Protein AF-A0A380E311-F1 (afdb_monomer)

Organism: Staphylococcus aureus (NCBI:txid1280)

Radius of gyration: 12.15 Å; Cα contacts (8 Å, |Δi|>4): 141; chains: 1; bounding box: 31×23×29 Å

Foldseek 3Di:
DCPVPVLCVVCLVLLVVLCVVQVHDSVVLSVQLVVQCPPVNVDQQVFDDDPNATFHASRLVQQDPVGSNVRSNVVRVVQVRRDNSSNSNVVSNVVD

Mean predicted aligned error: 5.81 Å

Secondary structure (DSSP, 8-state):
--TT-HHHHHTHHHHHHHHHHHT--HHHHHHHHHHHTSTTTHHHHH-EEETTEEE--SS-TT--TTSHHHHHHHHHHHTT--SHHHHHHHHHHHT-

Sequence (96 aa):
MLVDRPTLLKHTDDFLKAAKDKHVNEVYLISHALLETGAVKSELANGVEIDGKKYYNFYGVGALDKDPIKTGAEYAKKHGWDTPEKAISGGADFHS

pLDDT: mean 83.09, std 9.75, range [51.09, 95.5]

Nearest PDB structures (foldseek):
  6u0o-assembly1_B  TM=9.836E-01  e=9.264E-15  Staphylococcus aureus subsp. aureus NCTC 8325
  6fxp-assem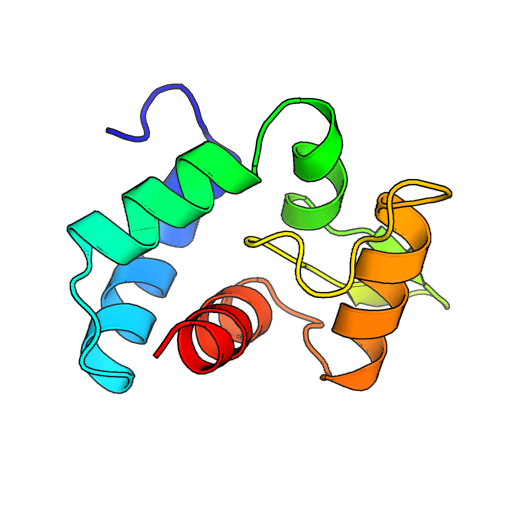bly1_A  TM=9.781E-01  e=5.161E-14  Staphylococcus aureus subsp. aureus Mu50
  4pia-assembly1_A  TM=7.947E-01  e=2.427E-06  Staphylococcus aureus subsp. aureus Mu50
  4pi9-assembly1_A  TM=7.982E-01  e=3.298E-06  Staphylococcus aureus subsp. aureus Mu50
  4pi8-assembly1_A  TM=7.963E-01  e=4.481E-06  Staphylococcus aureus subsp. aureus Mu50

InterPro domains:
  IPR002901 Mannosyl-glycoprotein endo-beta-N-acetylglucosamidase-like domain [PF01832] (14-93)

Solvent-accessible surface area (backbone atoms only — not comparable to full-atom values): 5185 Å² total; per-residue (Å²): 140,44,85,93,36,64,74,58,47,76,42,46,68,48,48,50,49,34,17,61,77,64,75,43,60,48,69,57,54,52,52,48,32,59,66,39,39,39,89,81,36,37,51,31,52,75,37,41,76,56,97,92,40,47,15,16,27,43,60,46,57,69,38,41,92,92,46,38,61,62,38,14,33,52,41,16,52,76,72,62,8,60,41,65,58,47,14,46,38,54,48,49,61,73,76,99

Structure (mmCIF, N/CA/C/O backbone):
data_AF-A0A380E311-F1
#
_entry.id   AF-A0A380E311-F1
#
loop_
_atom_site.group_PDB
_atom_site.id
_atom_site.type_symbol
_atom_site.label_atom_id
_atom_site.label_alt_id
_atom_site.label_comp_id
_atom_site.label_asym_id
_atom_site.label_entity_id
_atom_site.label_seq_id
_atom_site.pdbx_PDB_ins_code
_atom_site.Cartn_x
_atom_site.Cartn_y
_atom_site.Cartn_z
_atom_site.occupancy
_atom_site.B_iso_or_equiv
_atom_site.auth_seq_id
_atom_site.auth_comp_id
_atom_site.auth_asym_id
_atom_site.auth_atom_id
_atom_site.pdbx_PDB_model_num
ATOM 1 N N . MET A 1 1 ? 15.805 9.165 -1.662 1.00 62.09 1 MET A N 1
ATOM 2 C CA . MET A 1 1 ? 14.351 9.382 -1.846 1.00 62.09 1 MET A CA 1
ATOM 3 C C . MET A 1 1 ? 13.504 8.798 -0.711 1.00 62.09 1 MET A C 1
ATOM 5 O O . MET A 1 1 ? 12.536 9.447 -0.3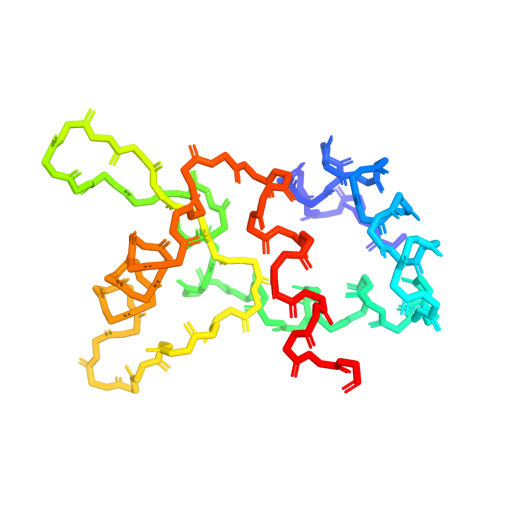57 1.00 62.09 1 MET A O 1
ATOM 9 N N . LEU A 1 2 ? 13.841 7.641 -0.109 1.00 70.31 2 LEU A N 1
ATOM 10 C CA . LEU A 1 2 ? 12.977 6.962 0.884 1.00 70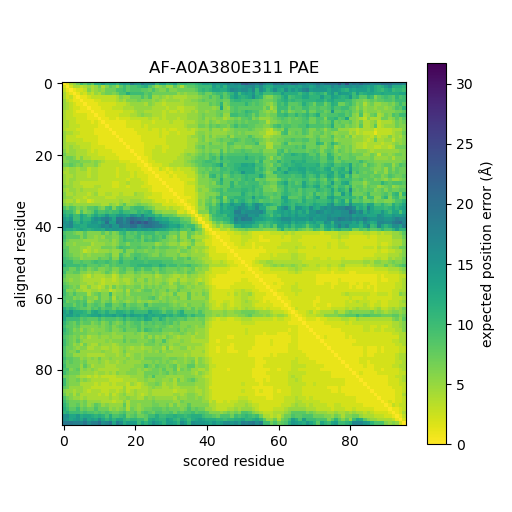.31 2 LEU A CA 1
ATOM 11 C C . LEU A 1 2 ? 13.488 6.948 2.343 1.00 70.31 2 LEU A C 1
ATOM 13 O O . LEU A 1 2 ? 12.874 6.302 3.184 1.00 70.31 2 LEU A O 1
ATOM 17 N N . VAL A 1 3 ? 14.592 7.637 2.662 1.00 69.12 3 VAL A N 1
ATOM 18 C CA . VAL A 1 3 ? 15.260 7.539 3.981 1.00 69.12 3 VAL A CA 1
ATOM 19 C C . VAL A 1 3 ? 14.345 7.913 5.159 1.00 69.12 3 VAL A C 1
ATOM 21 O O . VAL A 1 3 ? 14.399 7.263 6.197 1.00 69.12 3 VAL A O 1
ATOM 24 N N . ASP A 1 4 ? 13.426 8.859 4.957 1.00 76.44 4 ASP A N 1
ATOM 25 C CA . ASP A 1 4 ? 12.467 9.309 5.977 1.00 76.44 4 ASP A CA 1
ATOM 26 C C . ASP A 1 4 ? 11.145 8.512 5.974 1.00 76.44 4 ASP A C 1
ATOM 28 O O . ASP A 1 4 ? 10.184 8.871 6.655 1.00 76.44 4 ASP A O 1
ATOM 32 N N . ARG A 1 5 ? 11.053 7.437 5.178 1.00 73.06 5 ARG A N 1
ATOM 33 C CA . ARG A 1 5 ? 9.846 6.611 5.004 1.00 73.06 5 ARG A CA 1
ATOM 34 C C . ARG A 1 5 ? 10.192 5.125 5.168 1.00 73.06 5 ARG A C 1
ATOM 36 O O . ARG A 1 5 ? 10.244 4.399 4.175 1.00 73.06 5 ARG A O 1
ATOM 43 N N . PRO A 1 6 ? 10.398 4.641 6.407 1.00 77.88 6 PRO A N 1
ATOM 44 C CA . PRO A 1 6 ? 10.916 3.296 6.672 1.00 77.88 6 PRO A CA 1
ATOM 45 C C . PRO A 1 6 ? 10.044 2.170 6.093 1.00 77.88 6 PRO A C 1
ATOM 47 O O . PRO A 1 6 ? 10.585 1.181 5.603 1.00 77.88 6 PRO A O 1
ATOM 50 N N . THR A 1 7 ? 8.715 2.331 6.075 1.00 75.62 7 THR A N 1
ATOM 51 C CA . THR A 1 7 ? 7.796 1.354 5.464 1.00 75.62 7 THR A CA 1
ATOM 52 C C . THR A 1 7 ? 8.023 1.229 3.957 1.00 75.62 7 THR A C 1
ATOM 54 O O . THR A 1 7 ? 8.132 0.120 3.451 1.00 75.62 7 THR A O 1
ATOM 57 N N . LEU A 1 8 ? 8.160 2.347 3.235 1.00 77.75 8 LEU A N 1
ATOM 58 C CA . LEU A 1 8 ? 8.440 2.316 1.795 1.00 77.75 8 LEU A CA 1
ATOM 59 C C . LEU A 1 8 ? 9.858 1.824 1.512 1.00 77.75 8 LEU A C 1
ATOM 61 O O . LEU A 1 8 ? 10.060 1.028 0.602 1.00 77.75 8 LEU A O 1
ATOM 65 N N . LEU A 1 9 ? 10.829 2.263 2.319 1.00 81.75 9 LEU A N 1
ATOM 66 C CA . LEU A 1 9 ? 12.226 1.864 2.185 1.00 81.75 9 LEU A CA 1
ATOM 67 C C . LEU A 1 9 ? 12.383 0.341 2.277 1.00 81.75 9 LEU A C 1
ATOM 69 O O . LEU A 1 9 ? 13.101 -0.245 1.469 1.00 81.75 9 LEU A O 1
ATOM 73 N N . LYS A 1 10 ? 11.668 -0.302 3.207 1.00 83.94 10 LYS A N 1
ATOM 74 C CA . LYS A 1 10 ? 11.667 -1.762 3.371 1.00 83.94 10 LYS A CA 1
ATOM 75 C C . LYS A 1 10 ? 11.165 -2.509 2.128 1.00 83.94 10 LYS A C 1
ATOM 77 O O . LYS A 1 10 ? 11.621 -3.616 1.880 1.00 83.94 10 LYS A O 1
ATOM 82 N N . HIS A 1 11 ? 10.261 -1.901 1.363 1.00 82.56 11 HIS A N 1
ATOM 83 C CA . HIS A 1 11 ? 9.615 -2.503 0.194 1.00 82.56 11 HIS A CA 1
ATOM 84 C C . HIS A 1 11 ? 10.160 -1.974 -1.141 1.00 82.56 11 HIS A C 1
ATOM 86 O O . HIS A 1 11 ? 9.526 -2.131 -2.182 1.00 82.56 11 HIS A O 1
ATOM 92 N N . THR A 1 12 ? 11.339 -1.341 -1.138 1.00 84.00 12 THR A N 1
ATOM 93 C CA . THR A 1 12 ? 11.937 -0.755 -2.352 1.00 84.00 12 THR A CA 1
ATOM 94 C C . THR A 1 12 ? 12.075 -1.787 -3.477 1.00 84.00 12 THR A C 1
ATOM 96 O O . THR A 1 12 ? 11.717 -1.494 -4.616 1.00 84.00 12 THR A O 1
ATOM 99 N N . ASP A 1 13 ? 12.524 -3.004 -3.165 1.00 85.69 13 ASP A N 1
ATOM 100 C CA . ASP A 1 13 ? 12.689 -4.071 -4.160 1.00 85.69 13 ASP A CA 1
ATOM 101 C C . ASP A 1 13 ? 11.349 -4.508 -4.776 1.00 85.69 13 ASP A C 1
ATOM 103 O O . ASP A 1 13 ? 11.276 -4.785 -5.975 1.00 85.69 13 ASP A O 1
ATOM 107 N N . ASP A 1 14 ? 10.271 -4.487 -3.988 1.00 85.38 14 ASP A N 1
ATOM 108 C CA . ASP A 1 14 ? 8.918 -4.806 -4.453 1.00 85.38 14 ASP A CA 1
ATOM 109 C C . ASP A 1 14 ? 8.401 -3.742 -5.427 1.00 85.38 14 ASP A C 1
ATOM 111 O O . ASP A 1 14 ? 7.809 -4.077 -6.455 1.00 85.38 14 ASP A O 1
ATOM 115 N N . PHE A 1 15 ? 8.680 -2.461 -5.155 1.00 82.56 15 PHE A N 1
ATOM 116 C CA . PHE A 1 15 ? 8.369 -1.361 -6.074 1.00 82.56 15 PHE A CA 1
ATOM 117 C C . PHE A 1 15 ? 9.145 -1.475 -7.387 1.00 82.56 15 PHE A C 1
ATOM 119 O O . PHE A 1 15 ? 8.554 -1.313 -8.454 1.00 82.56 15 PHE A O 1
ATOM 126 N N . LEU A 1 16 ? 10.446 -1.777 -7.331 1.00 85.06 16 LEU A N 1
ATOM 127 C CA . LEU A 1 16 ? 11.273 -1.951 -8.531 1.00 85.06 16 LEU A CA 1
ATOM 128 C C . LEU A 1 16 ? 10.786 -3.128 -9.379 1.00 85.06 16 LEU A C 1
ATOM 130 O O . LEU A 1 16 ? 10.700 -3.026 -10.605 1.00 85.06 16 LEU A O 1
ATOM 134 N N . LYS A 1 17 ? 10.426 -4.236 -8.727 1.00 86.00 17 LYS A N 1
ATOM 135 C CA . LYS A 1 17 ? 9.867 -5.408 -9.398 1.00 86.00 17 LYS A CA 1
ATOM 136 C C . LYS A 1 17 ? 8.521 -5.092 -10.048 1.00 86.00 17 LYS A C 1
ATOM 138 O O . LYS A 1 17 ? 8.347 -5.376 -11.228 1.00 86.00 17 LYS A O 1
ATOM 143 N N . ALA A 1 18 ? 7.602 -4.462 -9.318 1.00 81.75 18 ALA A N 1
ATOM 144 C CA . ALA A 1 18 ? 6.294 -4.085 -9.848 1.00 81.75 18 ALA A CA 1
ATOM 145 C C . ALA A 1 18 ? 6.406 -3.109 -11.027 1.00 81.75 18 ALA A C 1
ATOM 147 O O . ALA A 1 18 ? 5.742 -3.308 -12.038 1.00 81.75 18 ALA A O 1
ATOM 148 N N . ALA A 1 19 ? 7.277 -2.101 -10.933 1.00 84.31 19 ALA A N 1
ATOM 149 C CA . ALA A 1 19 ? 7.535 -1.154 -12.016 1.00 84.31 19 ALA A CA 1
ATOM 150 C C . ALA A 1 19 ? 8.021 -1.865 -13.289 1.00 84.31 19 ALA A C 1
ATOM 152 O O . ALA A 1 19 ? 7.493 -1.631 -14.376 1.00 84.31 19 ALA A O 1
ATOM 153 N N . LYS A 1 20 ? 8.967 -2.801 -13.142 1.00 84.75 20 LYS A N 1
ATOM 154 C CA . LYS A 1 20 ? 9.479 -3.609 -14.253 1.00 84.75 20 LYS A CA 1
ATOM 155 C C . LYS A 1 20 ? 8.404 -4.508 -14.865 1.00 84.75 20 LYS A C 1
ATOM 157 O O . LYS A 1 20 ? 8.255 -4.515 -16.083 1.00 84.75 20 LYS A O 1
ATOM 162 N N . ASP A 1 21 ? 7.669 -5.244 -14.035 1.00 83.56 21 ASP A N 1
ATOM 163 C CA . ASP A 1 21 ? 6.649 -6.201 -14.482 1.00 83.56 21 ASP A CA 1
ATOM 164 C C . ASP A 1 21 ? 5.451 -5.497 -15.142 1.00 83.56 21 ASP A C 1
ATOM 166 O O . ASP A 1 21 ? 4.812 -6.055 -16.033 1.00 83.56 21 ASP A O 1
ATOM 170 N N . LYS A 1 22 ? 5.148 -4.266 -14.715 1.00 80.56 22 LYS A N 1
ATOM 171 C CA . LYS A 1 22 ? 4.043 -3.448 -15.235 1.00 80.56 22 LYS A CA 1
ATOM 172 C C . LYS A 1 22 ? 4.469 -2.427 -16.288 1.00 80.56 22 LYS A C 1
ATOM 174 O O . LYS A 1 22 ? 3.625 -1.694 -16.780 1.00 80.56 22 LYS A O 1
ATOM 179 N N . HIS A 1 23 ? 5.750 -2.381 -16.657 1.00 83.56 23 HIS A N 1
ATOM 180 C CA . HIS A 1 23 ? 6.301 -1.398 -17.598 1.00 83.56 23 HIS A CA 1
ATOM 181 C C . HIS A 1 23 ? 6.014 0.070 -17.217 1.00 83.56 23 HIS A C 1
ATOM 183 O O . HIS A 1 23 ? 5.921 0.942 -18.082 1.00 83.56 23 HIS A O 1
ATOM 189 N N . VAL A 1 24 ? 5.919 0.355 -15.917 1.00 79.88 24 VAL A N 1
ATOM 190 C CA . VAL A 1 24 ? 5.727 1.703 -15.368 1.00 79.88 24 VAL A CA 1
ATOM 191 C C . VAL A 1 24 ? 7.082 2.256 -14.937 1.00 79.88 24 VAL A C 1
ATOM 193 O O . VAL A 1 24 ? 7.934 1.519 -14.447 1.00 79.88 24 VAL A O 1
ATOM 196 N N . ASN A 1 25 ? 7.297 3.563 -15.091 1.00 84.38 25 ASN A N 1
ATOM 197 C CA . ASN A 1 25 ? 8.515 4.200 -14.598 1.00 84.38 25 ASN A CA 1
ATOM 198 C C . ASN A 1 25 ? 8.610 4.084 -13.062 1.00 84.38 25 ASN A C 1
ATOM 200 O O . ASN A 1 25 ? 7.715 4.499 -12.326 1.00 84.38 25 ASN A O 1
ATOM 204 N N . GLU A 1 26 ? 9.718 3.543 -12.573 1.00 80.81 26 GLU A N 1
ATOM 205 C CA . GLU A 1 26 ? 9.963 3.256 -11.163 1.00 80.81 26 GLU A CA 1
ATOM 206 C C . GLU A 1 26 ? 10.053 4.524 -10.307 1.00 80.81 26 GLU A C 1
ATOM 208 O O . GLU A 1 26 ? 9.552 4.554 -9.182 1.00 80.81 26 GLU A O 1
ATOM 213 N N . VAL A 1 27 ? 10.623 5.605 -10.849 1.00 81.12 27 VAL A N 1
ATOM 214 C CA . VAL A 1 27 ? 10.716 6.898 -10.156 1.00 81.12 27 VAL A CA 1
ATOM 215 C C . VAL A 1 27 ? 9.327 7.510 -10.015 1.00 81.12 27 VAL A C 1
ATOM 217 O O . VAL A 1 27 ? 9.001 8.028 -8.947 1.00 81.12 27 VAL A O 1
ATOM 220 N N . TYR A 1 28 ? 8.491 7.409 -11.049 1.00 80.12 28 TYR A N 1
ATOM 221 C CA . TYR A 1 28 ? 7.092 7.826 -11.008 1.00 80.12 28 TYR A CA 1
ATOM 222 C C . TYR A 1 28 ? 6.304 7.015 -9.975 1.00 80.12 28 TYR A C 1
ATOM 224 O O . TYR A 1 28 ? 5.659 7.605 -9.111 1.00 80.12 28 TYR A O 1
ATOM 232 N N . LEU A 1 29 ? 6.426 5.685 -9.990 1.00 78.19 29 LEU A N 1
ATOM 233 C CA . LEU A 1 29 ? 5.701 4.802 -9.076 1.00 78.19 29 LEU A CA 1
ATOM 234 C C . LEU A 1 29 ? 6.055 5.071 -7.606 1.00 78.19 29 LEU A C 1
ATOM 236 O O . LEU A 1 29 ? 5.170 5.180 -6.755 1.00 78.19 29 LEU A O 1
ATOM 240 N N . ILE A 1 30 ? 7.348 5.237 -7.314 1.00 78.06 30 ILE A N 1
ATOM 241 C CA . ILE A 1 30 ? 7.841 5.554 -5.969 1.00 78.06 30 ILE A CA 1
ATOM 242 C C . ILE A 1 30 ? 7.430 6.974 -5.555 1.00 78.06 30 ILE A C 1
ATOM 244 O O . ILE A 1 30 ? 7.028 7.186 -4.412 1.00 78.06 30 ILE A O 1
ATOM 248 N N . SER A 1 31 ? 7.481 7.946 -6.470 1.00 79.31 31 SER A N 1
ATOM 249 C CA . SER A 1 31 ? 7.025 9.321 -6.210 1.00 79.31 31 SER A CA 1
ATOM 250 C C . SER A 1 31 ? 5.530 9.377 -5.898 1.00 79.31 31 SER A C 1
ATOM 252 O O . SER A 1 31 ? 5.116 10.107 -4.998 1.00 79.31 31 SER A O 1
ATOM 254 N N . HIS A 1 32 ? 4.723 8.574 -6.593 1.00 74.56 32 HIS A N 1
ATOM 255 C CA . HIS A 1 32 ? 3.287 8.503 -6.355 1.00 74.56 32 HIS A CA 1
ATOM 256 C C . HIS A 1 32 ? 2.983 7.835 -5.012 1.00 74.56 32 HIS A C 1
ATOM 258 O O . HIS A 1 32 ? 2.267 8.405 -4.195 1.00 74.56 32 HIS A O 1
ATOM 264 N N . ALA A 1 33 ? 3.628 6.706 -4.703 1.00 71.50 33 ALA A N 1
ATOM 265 C CA . ALA A 1 33 ? 3.516 6.077 -3.386 1.00 71.50 33 ALA A CA 1
ATOM 266 C C . ALA A 1 33 ? 3.961 7.018 -2.249 1.00 71.50 33 ALA A C 1
ATOM 268 O O . ALA A 1 33 ? 3.361 7.027 -1.178 1.00 71.50 33 ALA A O 1
ATOM 269 N N . LEU A 1 34 ? 4.981 7.856 -2.460 1.00 74.12 34 LEU A N 1
ATOM 270 C CA . LEU A 1 34 ? 5.428 8.854 -1.479 1.00 74.12 34 LEU A CA 1
ATOM 271 C C . LEU A 1 34 ? 4.374 9.929 -1.188 1.00 74.12 34 LEU A C 1
ATOM 273 O O . LEU A 1 34 ? 4.164 10.276 -0.016 1.00 74.12 34 LEU A O 1
ATOM 277 N N . LEU A 1 35 ? 3.738 10.449 -2.242 1.00 73.50 35 LEU A N 1
ATOM 278 C CA . LEU A 1 35 ? 2.679 11.456 -2.159 1.00 73.50 35 LEU A CA 1
ATOM 279 C C . LEU A 1 35 ? 1.425 10.873 -1.496 1.00 73.50 35 LEU A C 1
ATOM 281 O O . LEU A 1 35 ? 0.852 11.484 -0.594 1.00 73.50 35 LEU A O 1
ATOM 285 N N . GLU A 1 36 ? 1.066 9.651 -1.884 1.00 68.00 36 GLU A N 1
ATOM 286 C CA . GLU A 1 36 ? -0.134 8.958 -1.424 1.00 68.00 36 GLU A CA 1
ATOM 287 C C . GLU A 1 36 ? 0.019 8.308 -0.044 1.00 68.00 36 GLU A C 1
ATOM 289 O O . GLU A 1 36 ? -0.978 7.967 0.568 1.00 68.00 36 GLU A O 1
ATOM 294 N N . THR A 1 37 ? 1.219 8.173 0.524 1.00 64.06 37 THR A N 1
ATOM 295 C CA . THR A 1 37 ? 1.412 7.625 1.889 1.00 64.06 37 THR A CA 1
ATOM 296 C C . THR A 1 37 ? 1.671 8.699 2.950 1.00 64.06 37 THR A C 1
ATOM 298 O O . THR A 1 37 ? 2.412 8.477 3.909 1.00 64.06 37 THR A O 1
ATOM 301 N N . GLY A 1 38 ? 1.075 9.888 2.799 1.00 64.44 38 GLY A N 1
ATOM 302 C CA . GLY A 1 38 ? 1.079 10.938 3.831 1.00 64.44 38 GLY A CA 1
ATOM 303 C C . GLY A 1 38 ? 0.513 10.474 5.189 1.00 64.44 38 GLY A C 1
ATOM 304 O O . GLY A 1 38 ? 0.003 9.363 5.311 1.00 64.44 38 GLY A O 1
ATOM 305 N N . ALA A 1 39 ? 0.576 11.328 6.221 1.00 55.94 39 ALA A N 1
ATOM 306 C CA . ALA A 1 39 ? 0.328 10.963 7.630 1.00 55.94 39 ALA A CA 1
ATOM 307 C C . ALA A 1 39 ? -0.916 10.075 7.871 1.00 55.94 39 ALA A C 1
ATOM 309 O O . ALA A 1 39 ? -0.819 9.078 8.581 1.00 55.94 39 ALA A O 1
ATOM 310 N N . VAL A 1 40 ? -2.043 10.375 7.214 1.00 51.09 40 VAL A N 1
ATOM 311 C CA . VAL A 1 40 ? -3.302 9.610 7.321 1.00 51.09 40 VAL A CA 1
ATOM 312 C C . VAL A 1 40 ? -3.246 8.266 6.579 1.00 51.09 40 VAL A C 1
ATOM 314 O O . VAL A 1 40 ? -3.748 7.266 7.069 1.00 51.09 40 VAL A O 1
ATOM 317 N N . LYS A 1 41 ? -2.598 8.195 5.413 1.00 63.56 41 LYS A N 1
ATOM 318 C CA . LYS A 1 41 ? -2.539 6.987 4.566 1.00 63.56 41 LYS A CA 1
ATOM 319 C C . LYS A 1 41 ? -1.396 6.032 4.951 1.00 63.56 41 LYS A C 1
ATOM 321 O O . LYS A 1 41 ? -1.290 4.934 4.408 1.00 63.56 41 LYS A O 1
ATOM 326 N N . SER A 1 42 ? -0.570 6.414 5.927 1.00 70.69 42 SER A N 1
ATOM 327 C CA . SER A 1 42 ? 0.473 5.553 6.497 1.00 70.69 42 SER A CA 1
ATOM 328 C C . SER A 1 42 ? -0.096 4.287 7.153 1.00 70.69 42 SER A C 1
ATOM 330 O O . SER A 1 42 ? 0.524 3.228 7.086 1.00 70.69 42 SER A O 1
ATOM 332 N N . GLU A 1 43 ? -1.301 4.361 7.723 1.00 83.69 43 GLU A N 1
ATOM 333 C CA . GLU A 1 43 ? -1.967 3.216 8.349 1.00 83.69 43 GLU A CA 1
ATOM 334 C C . GLU A 1 43 ? -2.358 2.149 7.316 1.00 83.69 43 GLU A C 1
ATOM 336 O O . GLU A 1 43 ? -2.075 0.968 7.508 1.00 83.69 43 GLU A O 1
ATOM 341 N N . LEU A 1 44 ? -2.879 2.568 6.158 1.00 85.69 44 LEU A N 1
ATOM 342 C CA . LEU A 1 44 ? -3.166 1.679 5.028 1.00 85.69 44 LEU A CA 1
ATOM 343 C C . LEU A 1 44 ? -1.906 0.977 4.496 1.00 85.69 44 LEU A C 1
ATOM 345 O O . LEU A 1 44 ? -1.949 -0.211 4.173 1.00 85.69 44 LEU A O 1
ATOM 349 N N . ALA A 1 45 ? -0.779 1.690 4.435 1.00 85.69 45 ALA A N 1
ATOM 350 C CA . ALA A 1 45 ? 0.498 1.128 3.994 1.00 85.69 45 ALA A CA 1
ATOM 351 C C . ALA A 1 45 ? 1.115 0.173 5.034 1.00 85.69 45 ALA A C 1
ATOM 353 O O . ALA A 1 45 ? 1.747 -0.817 4.673 1.00 85.69 45 ALA A O 1
ATOM 354 N N . ASN A 1 46 ? 0.910 0.433 6.329 1.00 87.56 46 ASN A N 1
ATOM 355 C CA . ASN A 1 46 ? 1.322 -0.466 7.417 1.00 87.56 46 ASN A CA 1
ATOM 356 C C . ASN A 1 46 ? 0.397 -1.688 7.563 1.00 87.56 46 ASN A C 1
ATOM 358 O O . ASN A 1 46 ? 0.772 -2.687 8.191 1.00 87.56 46 ASN A O 1
ATOM 362 N N . GLY A 1 47 ? -0.782 -1.603 6.954 1.00 90.12 47 GLY A N 1
ATOM 363 C CA . GLY A 1 47 ? -1.788 -2.637 6.833 1.00 90.12 47 GLY A CA 1
ATOM 364 C C . GLY A 1 47 ? -2.844 -2.572 7.933 1.00 90.12 47 GLY A C 1
ATOM 365 O O . GLY A 1 47 ? -2.532 -2.374 9.108 1.00 90.12 47 GLY A O 1
ATOM 366 N N . VAL A 1 48 ? -4.089 -2.817 7.540 1.00 93.19 48 VAL A N 1
ATOM 367 C CA . VAL A 1 48 ? -5.275 -2.804 8.402 1.00 93.19 48 VAL A CA 1
ATOM 368 C C . VAL A 1 48 ? -5.767 -4.233 8.592 1.00 93.19 48 VAL A C 1
ATOM 370 O O . VAL A 1 48 ? -5.845 -5.004 7.632 1.00 93.19 48 VAL A O 1
ATOM 373 N N . GLU A 1 49 ? -6.076 -4.605 9.830 1.00 93.94 49 GLU A N 1
ATOM 374 C CA . GLU A 1 49 ? -6.616 -5.926 10.139 1.00 93.94 49 GLU A CA 1
ATOM 375 C C . GLU A 1 49 ? -8.129 -5.963 9.894 1.00 93.94 49 GLU A C 1
ATOM 377 O O . GLU A 1 49 ? -8.882 -5.159 10.440 1.00 93.94 49 GLU A O 1
ATOM 382 N N . ILE A 1 50 ? -8.574 -6.909 9.067 1.00 91.62 50 ILE A N 1
ATOM 383 C CA . ILE A 1 50 ? -9.986 -7.206 8.827 1.00 91.62 50 ILE A CA 1
ATOM 384 C C . ILE A 1 50 ? -10.166 -8.720 8.942 1.00 91.62 50 ILE A C 1
ATOM 386 O O . ILE A 1 50 ? -9.527 -9.480 8.213 1.00 91.62 50 ILE A O 1
ATOM 390 N N . ASP A 1 51 ? -11.049 -9.160 9.841 1.00 89.81 51 ASP A N 1
ATOM 391 C CA . ASP A 1 51 ? -11.367 -10.576 10.084 1.00 89.81 51 ASP A CA 1
ATOM 392 C C . ASP A 1 51 ? -10.124 -11.452 10.359 1.00 89.81 51 ASP A C 1
ATOM 394 O O . ASP A 1 51 ? -10.007 -12.571 9.858 1.00 89.81 51 ASP A O 1
ATOM 398 N N . GLY A 1 52 ? -9.157 -10.928 11.124 1.00 91.12 52 GLY A N 1
ATOM 399 C CA . GLY A 1 52 ? -7.929 -11.644 11.498 1.00 91.12 52 GLY A CA 1
ATOM 400 C C . GLY A 1 52 ? -6.873 -11.742 10.392 1.00 91.12 52 GLY A C 1
ATOM 401 O O . GLY A 1 52 ? -5.898 -12.480 10.537 1.00 91.12 52 GLY A O 1
ATOM 402 N N . LYS A 1 53 ? -7.042 -11.012 9.282 1.00 92.62 53 LYS A N 1
ATOM 403 C CA . LYS A 1 53 ? -6.048 -10.921 8.208 1.00 92.62 53 LYS A CA 1
ATOM 404 C C . LYS A 1 53 ? -5.690 -9.470 7.924 1.00 92.62 53 LYS A C 1
ATOM 406 O O . LYS A 1 53 ? -6.551 -8.593 7.939 1.00 92.62 53 LYS A O 1
ATOM 411 N N . LYS A 1 54 ? -4.411 -9.220 7.652 1.00 94.69 54 LYS A N 1
ATOM 412 C CA . LYS A 1 54 ? -3.897 -7.880 7.370 1.00 94.69 54 LYS A CA 1
ATOM 413 C C . LYS A 1 54 ? -3.956 -7.584 5.876 1.00 94.69 54 LYS A C 1
ATOM 415 O O . LYS A 1 54 ? -3.538 -8.415 5.074 1.00 94.69 54 LYS A O 1
ATOM 420 N N . TYR A 1 55 ? -4.462 -6.408 5.521 1.00 95.44 55 TYR A N 1
ATOM 421 C CA . TYR A 1 55 ? -4.567 -5.938 4.141 1.00 95.44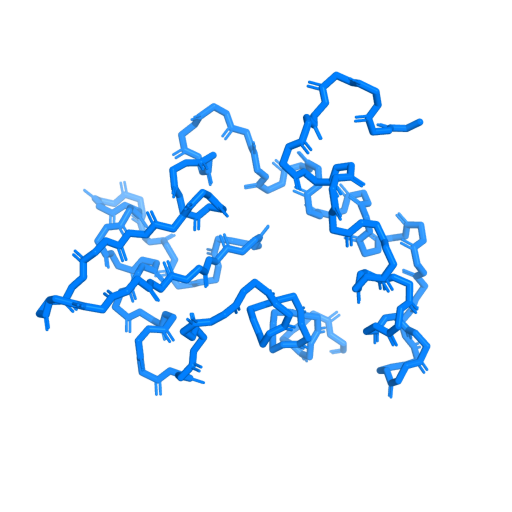 55 TYR A CA 1
ATOM 422 C C . TYR A 1 55 ? -3.862 -4.602 3.972 1.00 95.44 55 TYR A C 1
ATOM 424 O O . TYR A 1 55 ? -3.934 -3.749 4.854 1.00 95.44 55 TYR A O 1
ATOM 432 N N . TYR A 1 56 ? -3.196 -4.421 2.837 1.00 93.44 56 TYR A N 1
ATOM 433 C CA . TYR A 1 56 ? -2.292 -3.301 2.592 1.00 93.44 56 TYR A CA 1
ATOM 434 C C . TYR A 1 56 ? -2.755 -2.482 1.392 1.00 93.44 56 TYR A C 1
ATOM 436 O O . TYR A 1 56 ? -3.269 -3.029 0.418 1.00 93.44 56 TYR A O 1
ATOM 444 N N . ASN A 1 57 ? -2.551 -1.167 1.441 1.00 91.25 57 ASN A N 1
ATOM 445 C CA . ASN A 1 57 ? -2.875 -0.271 0.335 1.00 91.25 57 ASN A CA 1
ATOM 446 C C . ASN A 1 57 ? -1.886 0.904 0.297 1.00 91.25 57 ASN A C 1
ATOM 448 O O . ASN A 1 57 ? -1.963 1.825 1.107 1.00 91.25 57 ASN A O 1
ATOM 452 N N . PHE A 1 58 ? -0.941 0.850 -0.645 1.00 86.44 58 PHE A N 1
ATOM 453 C CA . PHE A 1 58 ? 0.174 1.803 -0.744 1.00 86.44 58 PHE A CA 1
ATOM 454 C C . PHE A 1 58 ? -0.139 3.054 -1.570 1.00 86.44 58 PHE A C 1
ATOM 456 O O . PHE A 1 58 ? 0.644 3.998 -1.556 1.00 86.44 58 PHE A O 1
ATOM 463 N N . TYR A 1 59 ? -1.272 3.073 -2.272 1.00 84.94 59 TYR A N 1
ATOM 464 C CA . TYR A 1 59 ? -1.642 4.167 -3.177 1.00 84.94 59 TYR A CA 1
ATOM 465 C C . TYR A 1 59 ? -2.991 4.795 -2.810 1.00 84.94 59 TYR A C 1
ATOM 467 O O . TYR A 1 59 ? -3.534 5.592 -3.565 1.00 84.94 59 TYR A O 1
ATOM 475 N N . GLY A 1 60 ? -3.574 4.412 -1.668 1.00 86.50 60 GLY A N 1
ATOM 476 C CA . GLY A 1 60 ? -4.885 4.899 -1.239 1.00 86.50 60 GLY A CA 1
ATOM 477 C C . GLY A 1 60 ? -6.019 4.557 -2.212 1.00 86.50 60 GLY A C 1
ATOM 478 O O . GLY A 1 60 ? -7.000 5.294 -2.285 1.00 86.50 60 GLY A O 1
ATOM 479 N N . VAL A 1 61 ? -5.907 3.458 -2.967 1.00 87.50 61 VAL A N 1
ATOM 480 C CA . VAL A 1 61 ? -6.916 3.073 -3.966 1.00 87.50 61 VAL A CA 1
ATOM 481 C C . VAL A 1 61 ? -8.233 2.752 -3.265 1.00 87.50 61 VAL A C 1
ATOM 483 O O . VAL A 1 61 ? -8.265 1.932 -2.350 1.00 87.50 61 VAL A O 1
ATOM 486 N N . GLY A 1 62 ? -9.320 3.405 -3.674 1.00 86.50 62 GLY A N 1
ATOM 487 C CA . GLY A 1 62 ? -10.637 3.207 -3.060 1.00 86.50 62 GLY A CA 1
ATOM 488 C C . GLY A 1 62 ? -10.799 3.811 -1.657 1.00 86.50 62 GLY A C 1
ATOM 489 O O . GLY A 1 62 ? -11.824 3.565 -1.026 1.00 86.50 62 GLY A O 1
ATOM 490 N N . ALA A 1 63 ? -9.835 4.604 -1.171 1.00 88.19 63 ALA A N 1
ATOM 491 C CA . ALA A 1 63 ? -9.942 5.331 0.092 1.00 88.19 63 ALA A CA 1
ATOM 492 C C . ALA A 1 63 ? -10.794 6.606 -0.084 1.00 88.19 63 ALA A C 1
ATOM 494 O O . ALA A 1 63 ? -10.335 7.593 -0.654 1.00 88.19 63 ALA A O 1
ATOM 495 N N . LEU A 1 64 ? -12.042 6.580 0.390 1.00 86.25 64 LEU A N 1
ATOM 496 C CA . LEU A 1 64 ? -13.003 7.687 0.288 1.00 86.25 64 LEU A CA 1
ATOM 497 C C . LEU A 1 64 ? -12.871 8.665 1.466 1.00 86.25 64 LEU A C 1
ATOM 499 O O . LEU A 1 64 ? -12.722 8.225 2.603 1.00 86.25 64 LEU A O 1
ATOM 503 N N . ASP A 1 65 ? -13.056 9.968 1.227 1.00 81.06 65 ASP A N 1
ATOM 504 C CA . ASP A 1 65 ? -12.832 11.046 2.216 1.00 81.06 65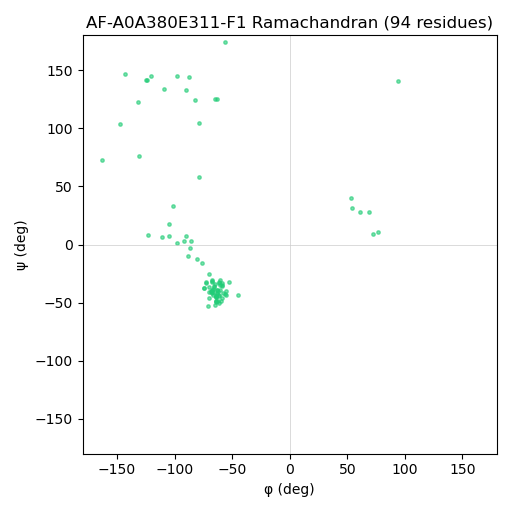 ASP A CA 1
ATOM 505 C C . ASP A 1 65 ? -13.560 10.860 3.558 1.00 81.06 65 ASP A C 1
ATOM 507 O O . ASP A 1 65 ? -13.061 11.265 4.605 1.00 81.06 65 ASP A O 1
ATOM 511 N N . LYS A 1 66 ? -14.740 10.228 3.542 1.00 85.81 66 LYS A N 1
ATOM 512 C CA . LYS A 1 66 ? -15.546 9.994 4.750 1.00 85.81 66 LYS A CA 1
ATOM 513 C C . LYS A 1 66 ? -14.915 9.004 5.736 1.00 8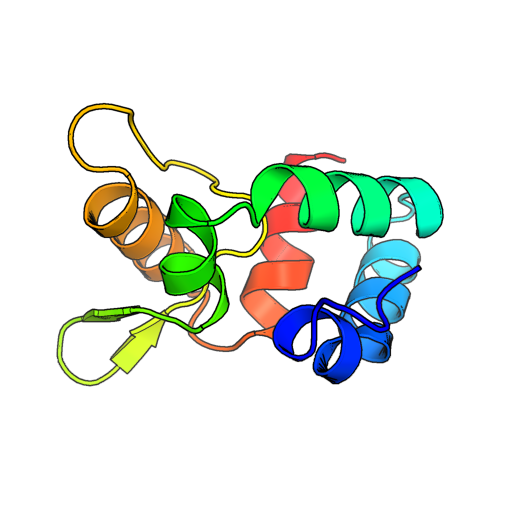5.81 66 LYS A C 1
ATOM 515 O O . LYS A 1 66 ? -15.179 9.101 6.927 1.00 85.81 66 LYS A O 1
ATOM 520 N N . ASP A 1 67 ? -14.173 8.018 5.229 1.00 87.62 67 ASP A N 1
ATOM 521 C CA . ASP A 1 67 ? -13.550 6.945 6.013 1.00 87.62 67 ASP A CA 1
ATOM 522 C C . ASP A 1 67 ? -12.457 6.258 5.168 1.00 87.62 67 ASP A C 1
ATOM 524 O O . ASP A 1 67 ? -12.656 5.153 4.640 1.00 87.62 67 ASP A O 1
ATOM 528 N N . PRO A 1 68 ? -11.317 6.938 4.953 1.00 87.88 68 PRO A N 1
ATOM 529 C CA . PRO A 1 68 ? -10.312 6.507 3.985 1.00 87.88 68 PRO A CA 1
ATOM 530 C C . PRO A 1 68 ? -9.626 5.201 4.397 1.00 87.88 68 PRO A C 1
ATOM 532 O O . PRO A 1 68 ? -9.270 4.402 3.533 1.00 87.88 68 PRO A O 1
ATOM 535 N N . ILE A 1 69 ? -9.484 4.950 5.702 1.00 89.25 69 ILE A N 1
ATOM 536 C CA . ILE A 1 69 ? -8.843 3.737 6.223 1.00 89.25 69 ILE A CA 1
ATOM 537 C C . ILE A 1 69 ? -9.733 2.525 5.984 1.00 89.25 69 ILE A C 1
ATOM 539 O O . ILE A 1 69 ? -9.299 1.551 5.367 1.00 89.25 69 ILE A O 1
ATOM 543 N N . LYS A 1 70 ? -10.999 2.585 6.410 1.00 90.44 70 LYS A N 1
ATOM 544 C CA . LYS A 1 70 ? -11.909 1.452 6.246 1.00 90.44 70 LYS A CA 1
ATOM 545 C C . LYS A 1 70 ? -12.153 1.148 4.776 1.00 90.44 70 LYS A C 1
ATOM 547 O O . LYS A 1 70 ? -12.018 0.005 4.354 1.00 90.44 70 LYS A O 1
ATOM 552 N N . THR A 1 71 ? -12.484 2.168 3.988 1.00 92.50 71 THR A N 1
ATOM 553 C CA . THR A 1 71 ? -12.822 1.977 2.569 1.00 92.50 71 THR A CA 1
ATOM 554 C C . THR A 1 71 ? -11.614 1.522 1.748 1.00 92.50 71 THR A C 1
ATOM 556 O O . THR A 1 71 ? -11.739 0.599 0.942 1.00 92.50 71 THR A O 1
ATOM 559 N N . GLY A 1 72 ? -10.422 2.064 2.020 1.00 92.19 72 GLY A N 1
ATOM 560 C CA . GLY A 1 72 ? -9.180 1.620 1.388 1.00 92.19 72 GLY A CA 1
ATOM 561 C C . GLY A 1 72 ? -8.782 0.189 1.767 1.00 92.19 72 GLY A C 1
ATOM 562 O O . GLY A 1 72 ? -8.286 -0.555 0.916 1.00 92.19 72 GLY A O 1
ATOM 563 N N . ALA A 1 73 ? -9.023 -0.226 3.014 1.00 93.50 73 ALA A N 1
ATOM 564 C CA . ALA A 1 73 ? -8.753 -1.587 3.476 1.00 93.50 73 ALA A CA 1
ATOM 565 C C . ALA A 1 73 ? -9.783 -2.605 2.952 1.00 93.50 73 ALA A C 1
ATOM 567 O O . ALA A 1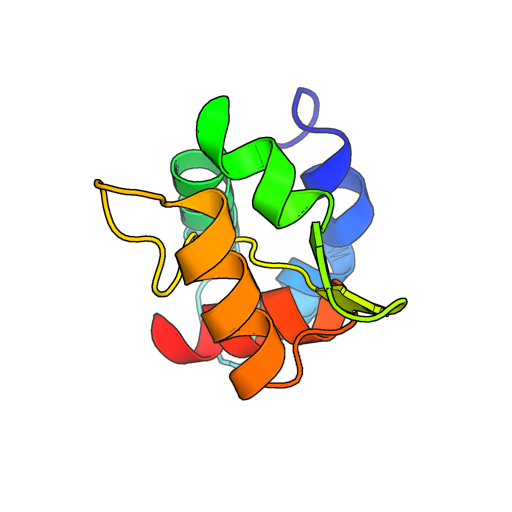 73 ? -9.414 -3.716 2.576 1.00 93.50 73 ALA A O 1
ATOM 568 N N . GLU A 1 74 ? -11.062 -2.231 2.850 1.00 94.44 74 GLU A N 1
ATOM 569 C CA . GLU A 1 74 ? -12.096 -3.053 2.204 1.00 94.44 74 GLU A CA 1
ATOM 570 C C . GLU A 1 74 ? -11.804 -3.251 0.711 1.00 94.44 74 GLU A C 1
ATOM 572 O O . GLU A 1 74 ? -11.969 -4.360 0.191 1.00 94.44 74 GLU A O 1
ATOM 577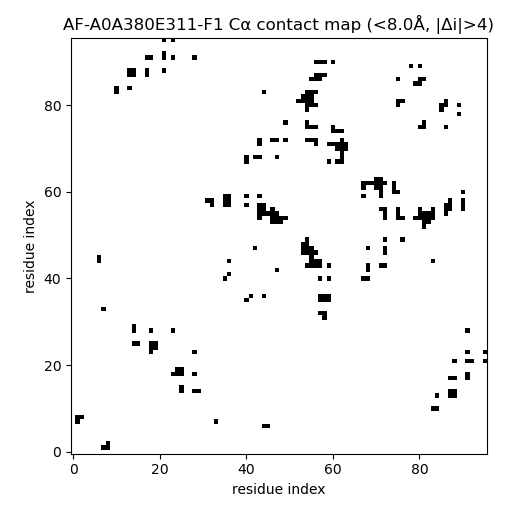 N N . TYR A 1 75 ? -11.307 -2.214 0.027 1.00 94.25 75 TYR A N 1
ATOM 578 C CA . TYR A 1 75 ? -10.837 -2.329 -1.353 1.00 94.25 75 TYR A CA 1
ATOM 579 C C . TYR A 1 75 ? -9.667 -3.315 -1.454 1.00 94.25 75 TYR A C 1
ATOM 581 O O . TYR A 1 75 ? -9.722 -4.270 -2.230 1.00 94.25 75 TYR A O 1
ATOM 589 N N . ALA A 1 76 ? -8.647 -3.149 -0.608 1.00 94.12 76 ALA A N 1
ATOM 590 C CA . ALA A 1 76 ? -7.503 -4.057 -0.537 1.00 94.12 76 ALA A CA 1
ATOM 591 C C . ALA A 1 76 ? -7.932 -5.513 -0.277 1.00 94.12 76 ALA A C 1
ATOM 593 O O . ALA A 1 76 ? -7.464 -6.433 -0.952 1.00 94.12 76 ALA A O 1
ATOM 594 N N . LYS A 1 77 ? -8.889 -5.730 0.632 1.00 95.50 77 LYS A N 1
ATOM 595 C CA . LYS A 1 77 ? -9.489 -7.043 0.900 1.00 95.50 77 LYS A CA 1
ATOM 596 C C . LYS A 1 77 ? -10.151 -7.636 -0.337 1.00 95.50 77 LYS A C 1
ATOM 598 O O . LYS A 1 77 ? -9.889 -8.790 -0.671 1.00 95.50 77 LYS A O 1
ATOM 603 N N . LYS A 1 78 ? -10.974 -6.855 -1.041 1.00 94.94 78 LYS A N 1
ATOM 604 C CA . LYS A 1 78 ? -11.670 -7.294 -2.260 1.00 94.94 78 LYS A CA 1
ATOM 605 C C . LYS A 1 78 ? -10.699 -7.715 -3.367 1.00 94.94 78 LYS A C 1
ATOM 607 O O . LYS A 1 78 ? -10.995 -8.651 -4.103 1.00 94.94 78 LYS A O 1
ATOM 612 N N . HIS A 1 79 ? -9.551 -7.049 -3.463 1.00 93.06 79 HIS A N 1
ATOM 613 C CA . HIS A 1 79 ? -8.510 -7.337 -4.453 1.00 93.06 79 HIS A CA 1
ATOM 614 C C . HIS A 1 79 ? -7.439 -8.328 -3.962 1.00 93.06 79 HIS A C 1
ATOM 616 O O . HIS A 1 79 ? -6.493 -8.626 -4.689 1.00 93.06 79 HIS A O 1
ATOM 622 N N . GLY A 1 80 ? -7.584 -8.875 -2.750 1.00 94.44 80 GLY A N 1
ATOM 623 C CA . GLY A 1 80 ? -6.664 -9.877 -2.212 1.00 94.44 80 GLY A CA 1
ATOM 624 C C . GLY A 1 80 ? -5.271 -9.334 -1.883 1.00 94.44 80 GLY A C 1
ATOM 625 O O . GLY A 1 80 ? -4.298 -10.089 -1.917 1.00 94.44 80 GLY A O 1
ATOM 626 N N . TRP A 1 81 ? -5.159 -8.045 -1.562 1.00 95.06 81 TRP A N 1
ATOM 627 C CA . TRP A 1 81 ? -3.917 -7.368 -1.171 1.00 95.06 81 TRP A CA 1
ATOM 628 C C . TRP A 1 81 ? -3.556 -7.665 0.289 1.00 95.06 81 TRP A C 1
ATOM 630 O O . TRP A 1 81 ? -3.465 -6.782 1.138 1.00 95.06 81 TRP A O 1
ATOM 640 N N . ASP A 1 82 ? -3.395 -8.949 0.589 1.00 95.00 82 ASP A N 1
ATOM 641 C CA . ASP A 1 82 ? -3.106 -9.492 1.922 1.00 95.00 82 ASP A CA 1
ATOM 642 C C . ASP A 1 82 ? -1.611 -9.519 2.280 1.00 95.00 82 ASP A C 1
ATOM 644 O O . ASP A 1 82 ? -1.210 -10.030 3.323 1.00 95.00 82 ASP A O 1
ATOM 648 N N . THR A 1 83 ? -0.784 -8.999 1.381 1.00 93.00 83 THR A N 1
ATOM 649 C CA . THR A 1 83 ? 0.671 -8.913 1.484 1.00 93.00 83 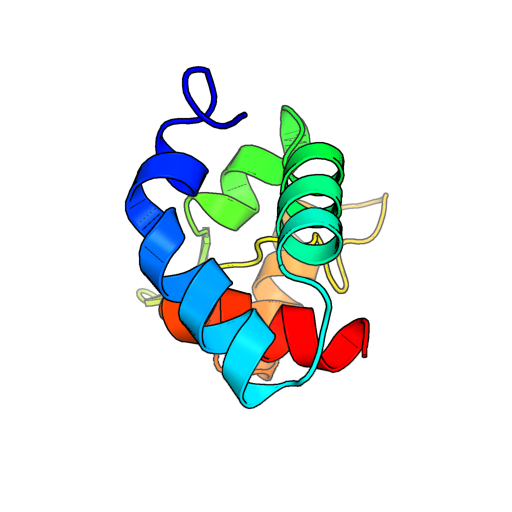THR A CA 1
ATOM 650 C C . THR A 1 83 ? 1.117 -7.593 0.854 1.00 93.00 83 THR A C 1
ATOM 652 O O . THR A 1 83 ? 0.471 -7.136 -0.101 1.00 93.00 83 THR A O 1
ATOM 655 N N . PRO A 1 84 ? 2.187 -6.955 1.362 1.00 89.38 84 PRO A N 1
ATOM 656 C CA . PRO A 1 84 ? 2.677 -5.698 0.809 1.00 89.38 84 PRO A CA 1
ATOM 657 C C . PRO A 1 84 ? 2.981 -5.771 -0.690 1.00 89.38 84 PRO A C 1
ATOM 659 O O . PRO A 1 84 ? 2.608 -4.877 -1.444 1.00 89.38 84 PRO A O 1
ATOM 662 N N . GLU A 1 85 ? 3.564 -6.877 -1.141 1.00 89.06 85 GLU A N 1
ATOM 663 C CA . GLU A 1 85 ? 3.970 -7.108 -2.526 1.00 89.06 85 GLU A CA 1
ATOM 664 C C . GLU A 1 85 ? 2.760 -7.120 -3.469 1.00 89.06 85 GLU A C 1
ATOM 666 O O . GLU A 1 85 ? 2.782 -6.498 -4.535 1.00 89.06 85 GLU A O 1
ATOM 671 N N . LYS A 1 86 ? 1.662 -7.776 -3.062 1.00 91.44 86 LYS A N 1
ATOM 672 C CA . LYS A 1 86 ? 0.407 -7.781 -3.832 1.00 91.44 86 LYS A CA 1
ATOM 673 C C . LYS A 1 86 ? -0.236 -6.403 -3.880 1.00 91.44 86 LYS A C 1
ATOM 675 O O . LYS A 1 86 ? -0.769 -6.031 -4.921 1.00 91.44 86 LYS A O 1
ATOM 680 N N . ALA A 1 87 ? -0.186 -5.653 -2.782 1.00 91.19 87 ALA A N 1
ATOM 681 C CA . ALA A 1 87 ? -0.724 -4.298 -2.725 1.00 91.19 87 ALA A CA 1
ATOM 682 C C . ALA A 1 87 ? 0.058 -3.326 -3.618 1.00 91.19 87 ALA A C 1
ATOM 684 O O . ALA A 1 87 ? -0.543 -2.508 -4.312 1.00 91.19 87 ALA A O 1
ATOM 685 N N . ILE A 1 88 ? 1.389 -3.441 -3.631 1.00 85.94 88 ILE A N 1
ATOM 686 C CA . ILE A 1 88 ? 2.276 -2.651 -4.493 1.00 85.94 88 ILE A CA 1
ATOM 687 C C . ILE A 1 88 ? 2.016 -2.994 -5.963 1.00 85.94 88 ILE A C 1
ATOM 689 O O . ILE A 1 88 ? 1.719 -2.113 -6.764 1.00 85.94 88 ILE A O 1
ATOM 693 N N . SER A 1 89 ? 2.037 -4.281 -6.317 1.00 86.00 89 SER A N 1
ATOM 694 C CA . SER A 1 89 ? 1.811 -4.720 -7.699 1.00 86.00 89 SER A CA 1
ATOM 695 C C . SER A 1 89 ? 0.401 -4.394 -8.204 1.00 86.00 89 SER A C 1
ATOM 697 O O . SER A 1 89 ? 0.243 -3.886 -9.313 1.00 86.00 89 SER A O 1
ATOM 699 N N . GLY A 1 90 ? -0.627 -4.642 -7.388 1.00 86.69 90 GLY A N 1
ATOM 700 C CA . GLY A 1 90 ? -2.020 -4.382 -7.750 1.00 86.69 90 GLY A CA 1
ATOM 701 C C . GLY A 1 90 ? -2.353 -2.894 -7.834 1.00 86.69 90 GLY A C 1
ATOM 702 O O . GLY A 1 90 ? -3.104 -2.484 -8.714 1.00 86.69 90 GLY A O 1
ATOM 703 N N . GLY A 1 91 ? -1.779 -2.071 -6.957 1.00 84.00 91 GLY A N 1
ATOM 704 C CA . GLY A 1 91 ? -1.946 -0.624 -7.032 1.00 84.00 91 GLY A CA 1
ATOM 705 C C . GLY A 1 91 ? -1.169 0.018 -8.185 1.00 84.00 91 GLY A C 1
ATOM 706 O O . GLY A 1 91 ? -1.667 0.972 -8.779 1.00 84.00 91 GLY A O 1
ATOM 707 N N . ALA A 1 92 ? -0.006 -0.531 -8.555 1.00 79.62 92 ALA A N 1
ATOM 708 C CA . ALA A 1 92 ? 0.727 -0.120 -9.753 1.00 79.62 92 ALA A CA 1
ATOM 709 C C . ALA A 1 92 ? -0.076 -0.386 -11.037 1.00 79.62 92 ALA A C 1
ATOM 711 O O . ALA A 1 92 ? -0.111 0.467 -11.915 1.00 79.62 92 ALA A O 1
ATOM 712 N N . ASP A 1 93 ? -0.772 -1.526 -11.114 1.00 77.62 93 ASP A N 1
ATOM 713 C CA . ASP A 1 93 ? -1.646 -1.883 -12.244 1.00 77.62 93 ASP A CA 1
ATOM 714 C C . ASP A 1 93 ? -2.809 -0.898 -12.431 1.00 77.62 93 ASP A C 1
ATOM 716 O O . ASP A 1 93 ? -3.229 -0.626 -13.547 1.00 77.62 93 ASP A O 1
ATOM 720 N N . PHE A 1 94 ? -3.320 -0.331 -11.334 1.00 74.94 94 PHE A N 1
ATOM 721 C CA . PHE A 1 94 ? -4.394 0.663 -11.381 1.00 74.94 94 PHE A CA 1
ATOM 722 C C . PHE A 1 94 ? -3.941 2.017 -11.958 1.00 74.94 94 PHE A C 1
ATOM 724 O O . PHE A 1 94 ? -4.769 2.771 -12.460 1.00 74.94 94 PHE A O 1
ATOM 731 N N . HIS A 1 95 ? -2.646 2.333 -11.866 1.00 64.25 95 HIS A N 1
ATOM 732 C CA . HIS A 1 95 ? -2.056 3.593 -12.338 1.00 64.25 95 HIS A CA 1
ATOM 733 C C . HIS A 1 95 ? -1.265 3.432 -13.653 1.00 64.25 95 HIS A C 1
ATOM 735 O O . HIS A 1 95 ? -0.577 4.372 -14.059 1.00 64.25 95 HIS A O 1
ATOM 741 N N . SER A 1 96 ? -1.330 2.251 -14.280 1.00 55.31 96 SER A N 1
ATOM 742 C CA . SER A 1 96 ? -0.725 1.942 -15.583 1.00 55.31 96 SER A CA 1
ATOM 743 C C . SER A 1 96 ? -1.590 2.384 -16.761 1.00 55.31 96 SER A C 1
ATOM 745 O O . SER A 1 96 ? -2.821 2.529 -16.602 1.00 55.31 96 SER A O 1
#